Protein AF-A0A226N605-F1 (afdb_monomer)

Sequence (111 aa):
MAERRQLKRERKRLKFGQNCAEFYPIFLTVLWIAGWFFNQELASLLGLLYMFARHKYFHGYTQTAAGRLSGFYLSLIVLVSLTIMGAAGIFNSLMNEYLDVNIGKRFHKLF

Structure (mmCIF, N/CA/C/O backbone):
data_AF-A0A226N605-F1
#
_entry.id   AF-A0A226N605-F1
#
loop_
_atom_site.group_PDB
_atom_site.id
_atom_site.type_symbol
_atom_site.label_atom_id
_atom_site.label_alt_id
_atom_site.label_comp_id
_atom_site.label_asym_id
_atom_site.label_entity_id
_atom_site.label_seq_id
_atom_site.pdbx_PDB_ins_code
_atom_site.Cartn_x
_atom_site.Cartn_y
_atom_site.Cartn_z
_atom_site.occupancy
_atom_site.B_iso_or_equiv
_atom_site.auth_seq_id
_atom_site.auth_comp_id
_atom_site.auth_asym_id
_atom_site.auth_atom_id
_atom_site.pdbx_PDB_model_num
ATOM 1 N N . MET A 1 1 ? -19.578 -8.849 35.443 1.00 67.81 1 MET A N 1
ATOM 2 C CA . MET A 1 1 ? -19.924 -8.998 33.999 1.00 67.81 1 MET A CA 1
ATOM 3 C C . MET A 1 1 ? -19.351 -7.872 33.116 1.00 67.81 1 MET A C 1
ATOM 5 O O . MET A 1 1 ? -19.007 -8.144 31.967 1.00 67.81 1 MET A O 1
ATOM 9 N N . ALA A 1 2 ? -19.209 -6.638 33.623 1.00 78.12 2 ALA A N 1
ATOM 10 C CA . ALA A 1 2 ? -18.663 -5.489 32.884 1.00 78.12 2 ALA A CA 1
ATOM 11 C C . ALA A 1 2 ? -17.164 -5.613 32.524 1.00 78.12 2 ALA A C 1
ATOM 13 O O . ALA A 1 2 ? -16.804 -5.371 31.373 1.00 78.12 2 ALA A O 1
ATOM 14 N N . GLU A 1 3 ? -16.318 -6.108 33.435 1.00 79.56 3 GLU A N 1
ATOM 15 C CA . GLU A 1 3 ? -14.883 -6.343 33.174 1.00 79.56 3 GLU A CA 1
ATOM 16 C C . GLU A 1 3 ? -14.635 -7.269 31.979 1.00 79.56 3 GLU A C 1
ATOM 18 O O . GLU A 1 3 ? -13.871 -6.942 31.078 1.00 79.56 3 GLU A O 1
ATOM 23 N N . ARG A 1 4 ? -15.357 -8.397 31.883 1.00 78.25 4 ARG A N 1
ATOM 24 C CA . ARG A 1 4 ? -15.218 -9.325 30.743 1.00 78.25 4 ARG A CA 1
ATOM 25 C C . ARG A 1 4 ? -15.583 -8.673 29.403 1.00 78.25 4 ARG A C 1
ATOM 27 O O . ARG A 1 4 ? -15.078 -9.094 28.361 1.00 78.25 4 ARG A O 1
ATOM 34 N N . ARG A 1 5 ? -16.456 -7.656 29.403 1.00 74.75 5 ARG A N 1
ATOM 35 C CA . ARG A 1 5 ? -16.796 -6.874 28.202 1.00 74.75 5 ARG A CA 1
ATOM 36 C C . ARG A 1 5 ? -15.693 -5.868 27.867 1.00 74.75 5 ARG A C 1
ATOM 38 O O . ARG A 1 5 ? -15.378 -5.732 26.687 1.00 74.75 5 ARG A O 1
ATOM 45 N N . GLN A 1 6 ? -15.077 -5.227 28.862 1.00 78.69 6 GLN A N 1
ATOM 46 C CA . GLN A 1 6 ? -13.920 -4.349 28.653 1.00 78.69 6 GLN A CA 1
ATOM 47 C C . GLN A 1 6 ? -12.706 -5.124 28.133 1.00 78.69 6 GLN A C 1
ATOM 49 O O . GLN A 1 6 ? -12.192 -4.796 27.067 1.00 78.69 6 GLN A O 1
ATOM 54 N N . LEU A 1 7 ? -12.363 -6.250 28.757 1.00 82.62 7 LEU A N 1
ATOM 55 C CA . LEU A 1 7 ? -11.250 -7.111 28.343 1.00 82.62 7 LEU A CA 1
ATOM 56 C C . LEU A 1 7 ? -11.410 -7.640 26.906 1.00 82.62 7 LEU A C 1
ATOM 58 O O . LEU A 1 7 ? -10.439 -7.764 26.160 1.00 82.62 7 LEU A O 1
ATOM 62 N N . LYS A 1 8 ? -12.649 -7.926 26.475 1.00 76.12 8 LYS A N 1
ATOM 63 C CA . LYS A 1 8 ? -12.951 -8.281 25.075 1.00 76.12 8 LYS A CA 1
ATOM 64 C C . LYS A 1 8 ? -12.769 -7.103 24.112 1.00 76.12 8 LYS A C 1
ATOM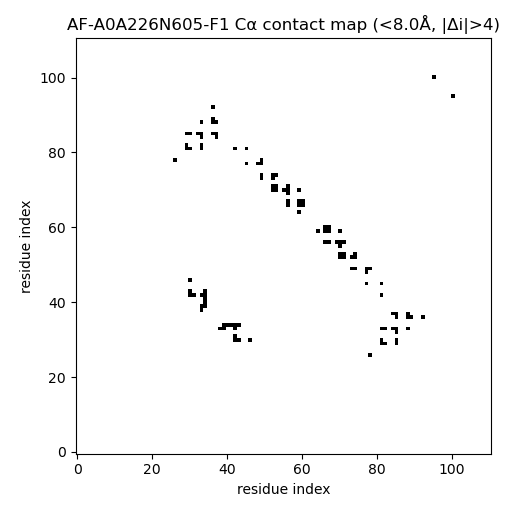 66 O O . LYS A 1 8 ? -12.357 -7.330 22.974 1.00 76.12 8 LYS A O 1
ATOM 71 N N . ARG A 1 9 ? -13.088 -5.871 24.522 1.00 72.94 9 ARG A N 1
ATOM 72 C CA . ARG A 1 9 ? -12.878 -4.663 23.702 1.00 72.94 9 ARG A CA 1
ATOM 73 C C . ARG A 1 9 ? -11.390 -4.362 23.545 1.00 72.94 9 ARG A C 1
ATOM 75 O O . ARG A 1 9 ? -10.958 -4.104 22.426 1.00 72.94 9 ARG A O 1
ATOM 82 N N . GLU A 1 10 ? -10.610 -4.477 24.613 1.00 79.69 10 GLU A N 1
ATOM 83 C CA . GLU A 1 10 ? -9.160 -4.266 24.558 1.00 79.69 10 GLU A CA 1
ATOM 84 C C . GLU A 1 10 ? -8.463 -5.311 23.694 1.00 79.69 10 GLU A C 1
ATOM 86 O O . GLU A 1 10 ? -7.740 -4.956 22.766 1.00 79.69 10 GLU A O 1
ATOM 91 N N . ARG A 1 11 ? -8.792 -6.599 23.869 1.00 77.88 11 ARG A N 1
ATOM 92 C CA . ARG A 1 11 ? -8.271 -7.658 22.987 1.00 77.88 11 ARG A CA 1
ATOM 93 C C . ARG A 1 11 ? -8.576 -7.408 21.511 1.00 77.88 11 ARG A C 1
ATOM 95 O O . ARG A 1 11 ? -7.755 -7.725 20.656 1.00 77.88 11 ARG A O 1
ATOM 102 N N . LYS A 1 12 ? -9.750 -6.855 21.189 1.00 71.94 12 LYS A N 1
ATOM 103 C CA . LYS A 1 12 ? -10.103 -6.497 19.807 1.00 71.94 12 LYS A CA 1
ATOM 104 C C . LYS A 1 12 ? -9.220 -5.374 19.258 1.00 71.94 12 LYS A C 1
ATOM 106 O O . LYS A 1 12 ? -8.833 -5.468 18.097 1.00 71.94 12 LYS A O 1
ATOM 111 N N . ARG A 1 13 ? -8.896 -4.361 20.071 1.00 70.69 13 ARG A N 1
ATOM 112 C CA . ARG A 1 13 ? -7.992 -3.261 19.689 1.00 70.69 13 ARG A CA 1
ATOM 113 C C . 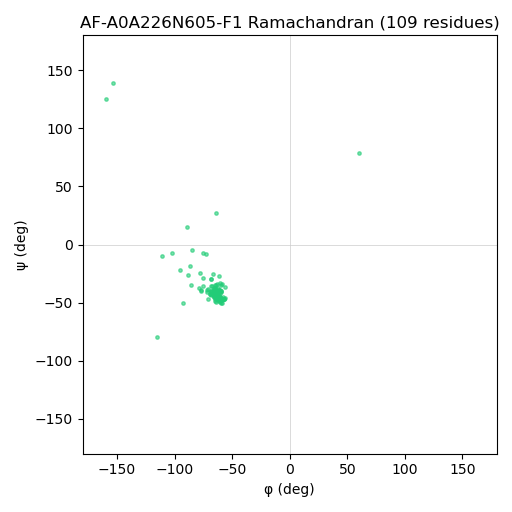ARG A 1 13 ? -6.565 -3.751 19.468 1.00 70.69 13 ARG A C 1
ATOM 115 O O . ARG A 1 13 ? -5.974 -3.413 18.452 1.00 70.69 13 ARG A O 1
ATOM 122 N N . LEU A 1 14 ? -6.057 -4.603 20.358 1.00 79.62 14 LEU A N 1
ATOM 123 C CA . LEU A 1 14 ? -4.713 -5.178 20.233 1.00 79.62 14 LEU A CA 1
ATOM 124 C C . LEU A 1 14 ? -4.565 -6.002 18.948 1.00 79.62 14 LEU A C 1
ATOM 126 O O . LEU A 1 14 ? -3.634 -5.782 18.181 1.00 79.62 14 LEU A O 1
ATOM 130 N N . LYS A 1 15 ? -5.540 -6.874 18.655 1.00 75.38 15 LYS A N 1
ATOM 131 C CA . LYS A 1 15 ? -5.563 -7.651 17.404 1.00 75.38 15 LYS A CA 1
ATOM 132 C C . LYS A 1 15 ? -5.633 -6.763 16.163 1.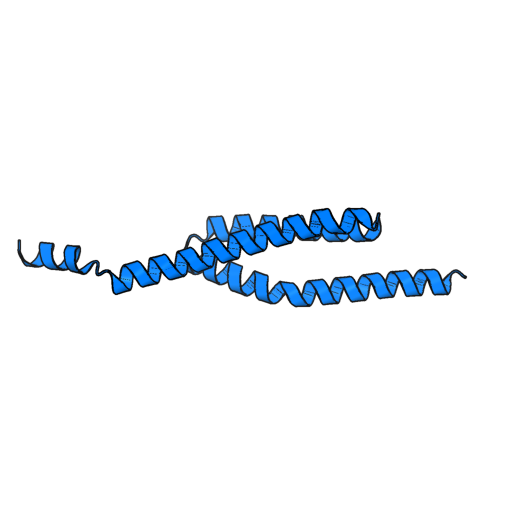00 75.38 15 LYS A C 1
ATOM 134 O O . LYS A 1 15 ? -4.975 -7.036 15.173 1.00 75.38 15 LYS A O 1
ATOM 139 N N . PHE A 1 16 ? -6.421 -5.689 16.208 1.00 71.75 16 PHE A N 1
ATOM 140 C CA . PHE A 1 16 ? -6.453 -4.720 15.113 1.00 71.75 16 PHE A CA 1
ATOM 141 C C . PHE A 1 16 ? -5.081 -4.058 14.904 1.00 71.75 16 PHE A C 1
ATOM 143 O O . PHE A 1 16 ? -4.633 -3.950 13.766 1.00 71.75 16 PHE A O 1
ATOM 150 N N . GLY A 1 17 ? -4.416 -3.650 15.990 1.00 75.19 17 GLY A N 1
ATOM 151 C CA . GLY A 1 17 ? -3.088 -3.035 15.948 1.00 75.19 17 GLY A CA 1
ATOM 152 C C . GLY A 1 17 ? -2.028 -3.954 15.343 1.00 75.19 17 GLY A C 1
ATOM 153 O O . GLY A 1 17 ? -1.299 -3.517 14.459 1.00 75.19 17 GLY A O 1
ATOM 154 N N . GLN A 1 18 ? -2.001 -5.231 15.742 1.00 78.69 18 GLN A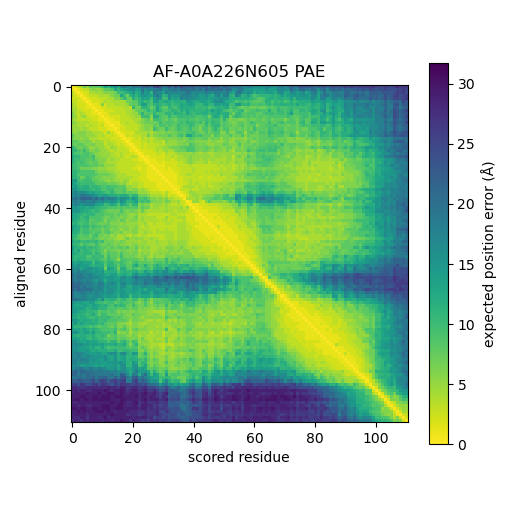 N 1
ATOM 155 C CA . GLN A 1 18 ? -1.100 -6.234 15.155 1.00 78.69 18 GLN A CA 1
ATOM 156 C C . GLN A 1 18 ? -1.343 -6.409 13.655 1.00 78.69 18 GLN A C 1
ATOM 158 O O . GLN A 1 18 ? -0.418 -6.232 12.869 1.00 78.69 18 GLN A O 1
ATOM 163 N N . ASN A 1 19 ? -2.597 -6.617 13.238 1.00 77.06 19 ASN A N 1
ATOM 164 C CA . ASN A 1 19 ? -2.923 -6.699 11.816 1.00 77.06 19 ASN A CA 1
ATOM 165 C C . ASN A 1 19 ? -2.533 -5.410 11.064 1.00 77.06 19 ASN A C 1
ATOM 167 O O . ASN A 1 19 ? -2.171 -5.462 9.896 1.00 77.06 19 ASN A O 1
ATOM 171 N N . CYS A 1 20 ? -2.624 -4.226 11.673 1.00 75.12 20 CYS A N 1
ATOM 172 C CA . CYS A 1 20 ? -2.147 -2.993 11.039 1.00 75.12 20 CYS A CA 1
ATOM 173 C C . CYS A 1 20 ? -0.628 -2.955 10.882 1.00 75.12 20 CYS A C 1
ATOM 175 O O . CYS A 1 20 ? -0.161 -2.579 9.808 1.00 75.12 20 CYS A O 1
ATOM 177 N N . ALA A 1 21 ? 0.110 -3.374 11.907 1.00 79.25 21 ALA A N 1
ATOM 178 C CA . ALA A 1 21 ? 1.565 -3.410 11.895 1.00 79.25 21 ALA A CA 1
ATOM 179 C C . ALA A 1 21 ? 2.123 -4.398 10.857 1.00 79.25 21 ALA A C 1
ATOM 181 O O . ALA A 1 21 ? 3.131 -4.098 10.231 1.00 79.25 21 ALA A O 1
ATOM 182 N N . GLU A 1 22 ? 1.449 -5.526 10.619 1.00 79.62 22 GLU A N 1
ATOM 183 C CA . GLU A 1 22 ? 1.876 -6.537 9.637 1.00 79.62 22 GLU A CA 1
ATOM 184 C C . GLU A 1 22 ? 1.761 -6.049 8.180 1.00 79.62 22 GLU A C 1
ATOM 186 O O . GLU A 1 22 ? 2.654 -6.289 7.371 1.00 79.62 22 GLU A O 1
ATOM 191 N N . PHE A 1 23 ? 0.690 -5.322 7.833 1.00 76.62 23 PHE A N 1
ATOM 192 C CA . PHE A 1 23 ? 0.466 -4.846 6.455 1.00 76.62 23 PHE A CA 1
ATOM 193 C C . PHE A 1 23 ? 1.147 -3.506 6.136 1.00 76.62 23 PHE A C 1
ATOM 195 O O . PHE A 1 23 ? 1.303 -3.163 4.964 1.00 76.62 23 PHE A O 1
ATOM 202 N N . TYR A 1 24 ? 1.536 -2.732 7.153 1.00 78.94 24 TYR A N 1
ATOM 203 C CA . TYR A 1 24 ? 2.205 -1.438 6.982 1.00 78.94 24 TYR A CA 1
ATOM 204 C C . TYR A 1 24 ? 3.523 -1.504 6.190 1.00 78.94 24 TYR A C 1
ATOM 206 O O . TYR A 1 24 ? 3.660 -0.731 5.241 1.00 78.94 24 TYR A O 1
ATOM 214 N N . PRO A 1 25 ? 4.480 -2.400 6.516 1.00 84.88 25 PRO A N 1
ATOM 215 C CA . PRO A 1 25 ? 5.739 -2.485 5.781 1.00 84.88 25 PRO A CA 1
ATOM 216 C C . PRO A 1 25 ? 5.521 -2.921 4.331 1.00 84.88 25 PRO A C 1
ATOM 218 O O . PRO A 1 25 ? 6.122 -2.337 3.441 1.00 84.88 25 PRO A O 1
ATOM 221 N N . ILE A 1 26 ? 4.600 -3.858 4.074 1.00 83.44 26 ILE A N 1
ATOM 222 C CA . ILE A 1 26 ? 4.269 -4.310 2.712 1.00 83.44 26 ILE A CA 1
ATOM 223 C C . ILE A 1 26 ? 3.741 -3.140 1.875 1.00 83.44 26 ILE A C 1
ATOM 225 O O . ILE A 1 26 ? 4.232 -2.888 0.777 1.00 83.44 26 ILE A O 1
ATOM 229 N N . PHE A 1 27 ? 2.771 -2.392 2.409 1.00 84.06 27 PHE A N 1
ATOM 230 C CA . PHE A 1 27 ? 2.247 -1.196 1.752 1.00 84.06 27 PHE A CA 1
ATOM 231 C C . PHE A 1 27 ? 3.353 -0.175 1.474 1.00 84.06 27 PHE A C 1
ATOM 233 O O . PHE A 1 27 ? 3.441 0.334 0.361 1.00 84.06 27 PHE A O 1
ATOM 240 N N . LEU A 1 28 ? 4.205 0.096 2.465 1.00 85.50 28 LEU A N 1
ATOM 241 C CA . LEU A 1 28 ? 5.276 1.074 2.345 1.00 85.50 28 LEU A CA 1
ATOM 242 C C . LEU A 1 28 ? 6.276 0.670 1.255 1.00 85.50 28 LEU A C 1
ATOM 244 O O . LEU A 1 28 ? 6.579 1.489 0.397 1.00 85.50 28 LEU A O 1
ATOM 248 N N . THR A 1 29 ? 6.732 -0.586 1.235 1.00 86.50 29 THR A N 1
ATOM 249 C CA . THR A 1 29 ? 7.658 -1.096 0.213 1.00 86.50 29 THR A CA 1
ATOM 250 C C . THR A 1 29 ? 7.080 -0.954 -1.192 1.00 86.50 29 THR A C 1
ATOM 252 O O . THR A 1 29 ? 7.759 -0.457 -2.087 1.00 86.50 29 THR A O 1
ATOM 255 N N . VAL A 1 30 ? 5.817 -1.338 -1.393 1.00 83.19 30 VAL A N 1
ATOM 256 C CA . VAL A 1 30 ? 5.190 -1.289 -2.719 1.00 83.19 30 VAL A CA 1
ATOM 257 C C . VAL A 1 30 ? 4.893 0.150 -3.155 1.00 83.19 30 VAL A C 1
ATOM 259 O O . VAL A 1 30 ? 5.117 0.488 -4.315 1.00 83.19 30 VAL A O 1
ATOM 262 N N . LEU A 1 31 ? 4.444 1.013 -2.237 1.00 84.00 31 LEU A N 1
ATOM 263 C CA . LEU A 1 31 ? 4.216 2.441 -2.491 1.00 84.00 31 LEU A CA 1
ATOM 264 C C . LEU A 1 31 ? 5.489 3.125 -2.987 1.00 84.00 31 LEU A C 1
ATOM 266 O O . LEU A 1 31 ? 5.470 3.859 -3.971 1.00 84.00 31 LEU A O 1
ATOM 270 N N . TRP A 1 32 ? 6.593 2.852 -2.304 1.00 85.19 32 TRP A N 1
ATOM 271 C CA . TRP A 1 32 ? 7.896 3.398 -2.631 1.00 85.19 32 TRP A CA 1
ATOM 272 C C . TRP A 1 32 ? 8.383 2.917 -4.005 1.00 85.19 32 TRP A C 1
ATOM 274 O O . TRP A 1 32 ? 8.715 3.743 -4.851 1.00 85.19 32 TRP A O 1
ATOM 284 N N . ILE A 1 33 ? 8.334 1.607 -4.279 1.00 80.94 33 ILE A N 1
ATOM 285 C CA . ILE A 1 33 ? 8.682 1.046 -5.597 1.00 80.94 33 ILE A CA 1
ATOM 286 C C . ILE A 1 33 ? 7.825 1.679 -6.705 1.00 80.94 33 ILE A C 1
ATOM 288 O O . ILE A 1 33 ? 8.355 2.129 -7.717 1.00 80.94 33 ILE A O 1
ATOM 292 N N . ALA A 1 34 ? 6.508 1.775 -6.512 1.00 81.06 34 ALA A N 1
ATOM 293 C CA . ALA A 1 34 ? 5.617 2.389 -7.497 1.00 81.06 34 ALA A CA 1
ATOM 294 C C . ALA A 1 34 ? 5.913 3.887 -7.716 1.00 81.06 34 ALA A C 1
ATOM 296 O O . ALA A 1 34 ? 5.801 4.377 -8.842 1.00 81.06 34 ALA A O 1
ATOM 297 N N . GLY A 1 35 ? 6.313 4.605 -6.662 1.00 81.44 35 GLY A N 1
ATOM 298 C CA . GLY A 1 35 ? 6.689 6.016 -6.728 1.00 81.44 35 GLY A CA 1
ATOM 299 C C . GLY A 1 35 ? 7.983 6.265 -7.503 1.00 81.44 35 GLY A C 1
ATOM 300 O O . GLY A 1 35 ? 8.035 7.211 -8.284 1.00 81.44 35 GLY A O 1
ATOM 301 N N . TRP A 1 36 ? 8.995 5.409 -7.336 1.00 77.38 36 TRP A N 1
ATOM 302 C CA . TRP A 1 36 ? 10.275 5.547 -8.042 1.00 77.38 36 TRP A CA 1
ATOM 303 C C . TRP A 1 36 ? 10.229 5.104 -9.502 1.00 77.38 36 TRP A C 1
ATOM 305 O O . TRP A 1 36 ? 10.845 5.749 -10.343 1.00 77.38 36 TRP A O 1
ATOM 315 N N . PHE A 1 37 ? 9.531 4.007 -9.806 1.00 68.38 37 PHE A N 1
ATOM 316 C CA . PHE A 1 37 ? 9.592 3.391 -11.136 1.00 68.38 37 PHE A CA 1
ATOM 317 C C . PHE A 1 37 ? 8.478 3.827 -12.089 1.00 68.38 37 PHE A C 1
ATOM 319 O O . PHE A 1 37 ? 8.637 3.670 -13.297 1.00 68.38 37 PHE A O 1
ATOM 326 N N . PHE A 1 38 ? 7.344 4.324 -11.583 1.00 67.69 38 PHE A N 1
ATOM 327 C CA . PHE A 1 38 ? 6.194 4.646 -12.429 1.00 67.69 38 PHE A CA 1
ATOM 328 C C . PHE A 1 3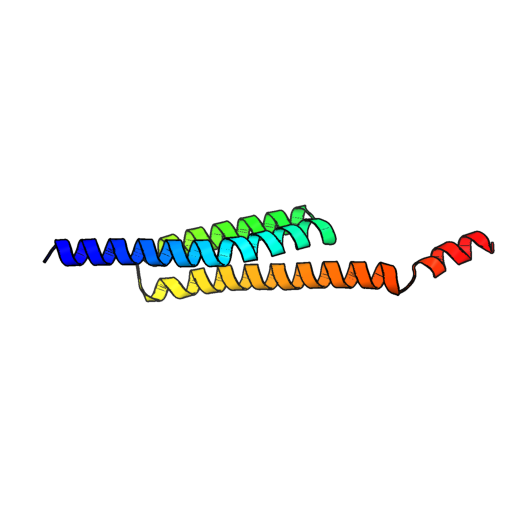8 ? 5.876 6.138 -12.432 1.00 67.69 38 PHE A C 1
ATOM 330 O O . PHE A 1 38 ? 6.206 6.829 -13.387 1.00 67.69 38 PHE A O 1
ATOM 337 N N . ASN A 1 39 ? 5.205 6.633 -11.390 1.00 72.06 39 ASN A N 1
ATOM 338 C CA . ASN A 1 39 ? 4.780 8.027 -11.284 1.00 72.06 39 ASN A CA 1
ATOM 339 C C . ASN A 1 39 ? 4.505 8.389 -9.823 1.00 72.06 39 ASN A C 1
ATOM 341 O O . ASN A 1 39 ? 3.649 7.779 -9.174 1.00 72.06 39 ASN A O 1
ATOM 345 N N . GLN A 1 40 ? 5.168 9.439 -9.342 1.00 80.44 40 GLN A N 1
ATOM 346 C CA . GLN A 1 40 ? 5.048 9.913 -7.963 1.00 80.44 40 GLN A CA 1
ATOM 347 C C . GLN A 1 40 ? 3.613 10.350 -7.606 1.00 80.44 40 GLN A C 1
ATOM 349 O O . GLN A 1 40 ? 3.128 10.025 -6.522 1.00 80.44 40 GLN A O 1
ATOM 354 N N . GLU A 1 41 ? 2.905 11.006 -8.532 1.00 81.12 41 GLU A N 1
ATOM 355 C CA . GLU A 1 41 ? 1.522 11.481 -8.336 1.00 81.12 41 GLU A CA 1
ATOM 356 C C . GLU A 1 41 ? 0.500 10.337 -8.232 1.00 81.12 41 GLU A C 1
ATOM 358 O O . GLU A 1 41 ? -0.399 10.347 -7.391 1.00 81.12 41 GLU A O 1
ATOM 363 N N . LEU A 1 42 ? 0.637 9.297 -9.060 1.00 76.75 42 LEU A N 1
ATOM 364 C CA . LEU A 1 42 ? -0.267 8.144 -8.999 1.00 76.75 42 LEU A CA 1
ATOM 365 C C . LEU A 1 42 ? -0.014 7.307 -7.744 1.00 76.75 42 LEU A C 1
ATOM 367 O O . LEU A 1 42 ? -0.963 6.833 -7.117 1.00 76.75 42 LEU A O 1
ATOM 371 N N . ALA A 1 43 ? 1.254 7.155 -7.351 1.00 80.88 43 ALA A N 1
ATOM 372 C CA . ALA A 1 43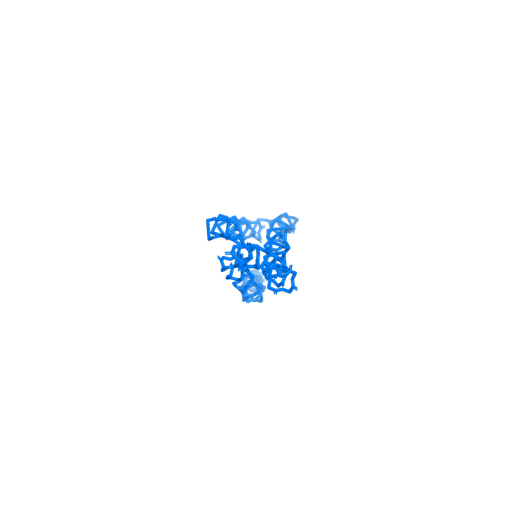 ? 1.616 6.481 -6.113 1.00 80.88 43 ALA A CA 1
ATOM 373 C C . ALA A 1 43 ? 1.036 7.211 -4.889 1.00 80.88 43 ALA A C 1
ATOM 375 O O . ALA A 1 43 ? 0.444 6.565 -4.024 1.00 80.88 43 ALA A O 1
ATOM 376 N N . SER A 1 44 ? 1.123 8.546 -4.833 1.00 85.12 44 SER A N 1
ATOM 377 C CA . SER A 1 44 ? 0.582 9.335 -3.718 1.00 85.12 44 SER A CA 1
ATOM 378 C C . SER A 1 44 ? -0.951 9.256 -3.633 1.00 85.12 44 SER A C 1
ATOM 380 O O . SER A 1 44 ? -1.490 9.024 -2.547 1.00 85.12 44 SER A O 1
ATOM 382 N N . LEU A 1 45 ? -1.658 9.339 -4.768 1.00 85.81 45 LEU A N 1
ATOM 383 C CA . LEU A 1 45 ? -3.117 9.183 -4.839 1.00 85.81 45 LEU A CA 1
ATOM 384 C C . LEU A 1 45 ? -3.578 7.794 -4.372 1.00 85.81 45 LEU A C 1
ATOM 386 O O . LEU A 1 45 ? -4.497 7.685 -3.554 1.00 85.81 45 LEU A O 1
ATOM 390 N N . LEU A 1 46 ? -2.922 6.727 -4.837 1.00 82.50 46 LEU A N 1
ATOM 391 C CA . LEU A 1 46 ? -3.211 5.355 -4.400 1.00 82.50 46 LEU A CA 1
ATOM 392 C C . LEU A 1 46 ? -2.890 5.151 -2.913 1.00 82.50 46 LEU A C 1
ATOM 394 O O . LEU A 1 46 ? -3.640 4.479 -2.201 1.00 82.50 46 LEU A O 1
ATOM 398 N N . GLY A 1 47 ? -1.815 5.767 -2.417 1.00 85.56 47 GLY A N 1
ATOM 399 C CA . GLY A 1 47 ? -1.454 5.751 -1.002 1.00 85.56 47 GLY A CA 1
ATOM 400 C C . GLY A 1 47 ? -2.495 6.431 -0.106 1.00 85.56 47 GLY A C 1
ATOM 401 O O . GLY A 1 47 ? -2.875 5.880 0.932 1.00 85.56 47 GLY A O 1
ATOM 402 N N . LEU A 1 48 ? -3.025 7.584 -0.525 1.00 85.88 48 LEU A N 1
ATOM 403 C CA . LEU A 1 48 ? -4.127 8.263 0.169 1.00 85.88 48 LEU A CA 1
ATOM 404 C C . LEU A 1 48 ? -5.400 7.411 0.179 1.00 85.88 48 LEU A C 1
ATOM 406 O O . LEU A 1 48 ? -6.056 7.285 1.217 1.00 85.88 48 LEU A O 1
ATOM 410 N N . LEU A 1 49 ? -5.720 6.767 -0.946 1.00 84.12 49 LEU A N 1
ATOM 411 C CA . LEU A 1 49 ? -6.867 5.867 -1.045 1.00 84.12 49 LEU A CA 1
ATOM 412 C C . LEU A 1 49 ? -6.734 4.669 -0.087 1.00 84.12 49 LEU A C 1
ATOM 414 O O . LEU A 1 49 ? -7.710 4.287 0.566 1.00 84.12 49 LEU A O 1
ATOM 418 N N . TYR A 1 50 ? -5.523 4.121 0.070 1.00 84.12 50 TYR A N 1
ATOM 419 C CA . TYR A 1 50 ? -5.233 3.068 1.048 1.00 84.12 50 TYR A CA 1
ATOM 420 C C . TYR A 1 50 ? -5.452 3.542 2.492 1.00 84.12 50 TYR A C 1
ATOM 422 O O . TYR A 1 50 ? -6.116 2.850 3.273 1.00 84.12 50 TYR A O 1
ATOM 430 N N . MET A 1 51 ? -4.956 4.735 2.852 1.00 83.19 51 MET A N 1
ATOM 431 C CA . MET A 1 51 ? -5.197 5.317 4.180 1.00 83.19 51 MET A CA 1
ATOM 432 C C . MET A 1 51 ? -6.693 5.507 4.454 1.00 83.19 51 MET A C 1
ATOM 434 O O . MET A 1 51 ? -7.169 5.178 5.545 1.00 83.19 51 MET A O 1
ATOM 438 N N . PHE A 1 52 ? -7.457 5.963 3.459 1.00 81.88 52 PHE A N 1
ATOM 439 C CA . PHE A 1 52 ? -8.900 6.143 3.592 1.00 81.88 52 PHE A CA 1
ATOM 440 C C . PHE A 1 52 ? -9.638 4.809 3.790 1.00 81.88 52 PHE A C 1
ATOM 442 O O . PHE A 1 52 ? -10.482 4.683 4.684 1.00 81.88 52 PHE A O 1
ATOM 449 N N . ALA A 1 53 ? -9.276 3.776 3.022 1.00 79.44 53 ALA A N 1
ATOM 450 C CA . ALA A 1 53 ? -9.813 2.426 3.189 1.00 79.44 53 ALA A CA 1
ATOM 451 C C . ALA A 1 53 ? -9.513 1.861 4.589 1.00 79.44 53 ALA A C 1
ATOM 453 O O . ALA A 1 53 ? -10.391 1.273 5.229 1.00 79.44 53 ALA A O 1
ATOM 454 N N . ARG A 1 54 ? -8.304 2.102 5.116 1.00 75.81 54 ARG A N 1
ATOM 455 C CA . ARG A 1 54 ? -7.926 1.716 6.484 1.00 75.81 54 ARG A CA 1
ATOM 456 C C . ARG A 1 54 ? -8.707 2.463 7.557 1.00 75.81 54 ARG A C 1
ATOM 458 O O . ARG A 1 54 ? -9.120 1.841 8.538 1.00 75.81 54 ARG A O 1
ATOM 465 N N . HIS A 1 55 ? -8.965 3.754 7.363 1.00 74.56 55 HIS A N 1
ATOM 466 C CA . HIS A 1 55 ? -9.794 4.533 8.278 1.00 74.56 55 HIS A CA 1
ATOM 467 C C . HIS A 1 55 ? -11.234 3.991 8.326 1.00 74.56 55 HIS A C 1
ATOM 469 O O . HIS A 1 55 ? -11.775 3.738 9.407 1.00 74.56 55 HIS A O 1
ATOM 475 N N . LYS A 1 56 ? -11.823 3.686 7.159 1.00 74.12 56 LYS A N 1
ATOM 476 C CA . LYS A 1 56 ? -13.126 3.005 7.063 1.00 74.12 56 LYS A CA 1
ATOM 477 C C . LYS A 1 56 ? -13.118 1.616 7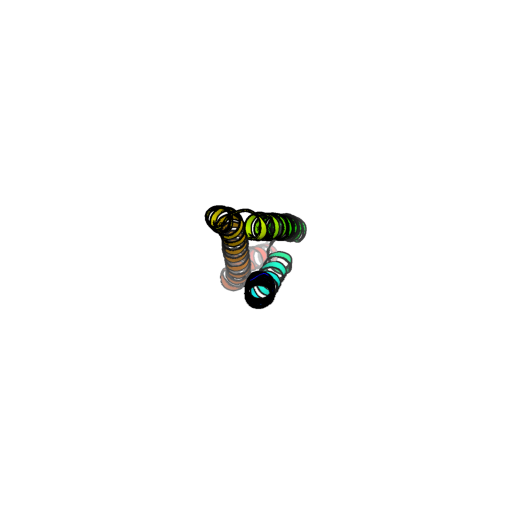.710 1.00 74.12 56 LYS A C 1
ATOM 479 O O . LYS A 1 56 ? -14.085 1.262 8.384 1.00 74.12 56 LYS A O 1
ATOM 484 N N . TYR A 1 57 ? -12.038 0.845 7.564 1.00 69.62 57 TYR A N 1
ATOM 485 C CA . TYR A 1 57 ? -11.893 -0.471 8.198 1.00 69.62 57 TYR A CA 1
ATOM 486 C C . TYR A 1 57 ? -11.895 -0.381 9.733 1.00 69.62 57 TYR A C 1
ATOM 488 O O . TYR A 1 57 ? -12.557 -1.189 10.385 1.00 69.62 57 TYR A O 1
ATOM 496 N N . PHE A 1 58 ? -11.228 0.621 10.322 1.00 66.56 58 PHE A N 1
ATOM 497 C CA . PHE A 1 58 ? -11.265 0.851 11.773 1.00 66.56 58 PHE A CA 1
ATOM 498 C C . PHE A 1 58 ? -12.673 1.204 12.266 1.00 66.56 58 PHE A C 1
ATOM 500 O O . PHE A 1 58 ? -13.137 0.636 13.256 1.00 66.56 58 PHE A O 1
ATOM 507 N N . HIS A 1 59 ? -13.379 2.078 11.541 1.00 68.50 59 HIS A N 1
ATOM 508 C CA . HIS A 1 59 ? -14.749 2.470 11.878 1.00 68.50 59 HIS A CA 1
ATOM 509 C C . HIS A 1 59 ? -15.733 1.285 11.780 1.00 68.50 59 HIS A C 1
ATOM 511 O O . HIS A 1 59 ? -16.582 1.104 12.648 1.00 68.50 59 HIS A O 1
ATOM 517 N N . GLY A 1 60 ? -15.576 0.406 10.783 1.00 67.69 60 GLY A N 1
ATOM 518 C CA . GLY A 1 60 ? -16.375 -0.821 10.663 1.00 67.69 60 GLY A CA 1
ATOM 519 C C . GLY A 1 60 ? -16.078 -1.862 11.753 1.00 67.69 60 GLY A C 1
ATOM 520 O O . GLY A 1 60 ? -16.969 -2.606 12.168 1.00 67.69 60 GLY A O 1
ATOM 521 N N . TYR A 1 61 ? -14.846 -1.893 12.274 1.00 62.91 61 TYR A N 1
ATOM 522 C CA . TYR A 1 61 ? -14.418 -2.828 13.322 1.00 62.91 61 TYR A CA 1
ATOM 523 C C . TYR A 1 61 ? -15.109 -2.583 14.676 1.00 62.91 61 TYR A C 1
ATOM 525 O O . TYR A 1 61 ? -15.223 -3.509 15.489 1.00 62.91 61 TYR A O 1
ATOM 533 N N . THR A 1 62 ? -15.558 -1.349 14.936 1.00 61.16 62 THR A N 1
ATOM 534 C CA . THR A 1 62 ? -16.220 -0.956 16.191 1.00 61.16 62 THR A CA 1
ATOM 535 C C . THR A 1 62 ? -17.734 -1.167 16.166 1.00 61.16 62 THR A C 1
ATOM 537 O O . THR A 1 62 ? -18.305 -1.416 17.228 1.00 61.16 62 THR A O 1
ATOM 540 N N . GLN A 1 63 ? -18.370 -1.139 14.988 1.00 62.25 63 GLN A N 1
ATOM 541 C CA . GLN A 1 63 ? -19.828 -1.233 14.849 1.00 62.25 63 GLN A CA 1
ATOM 542 C C . GLN A 1 63 ? -20.344 -2.669 14.647 1.00 62.25 63 GLN A C 1
ATOM 544 O O . GLN A 1 63 ? -21.227 -3.093 15.392 1.00 62.25 63 GLN A O 1
ATOM 549 N N . THR A 1 64 ? -19.799 -3.457 13.706 1.00 57.31 64 THR A N 1
ATOM 550 C CA . THR A 1 64 ? -20.439 -4.738 13.320 1.00 57.31 64 THR A CA 1
ATOM 551 C C . THR A 1 64 ? -19.443 -5.769 12.780 1.00 57.31 64 THR A C 1
ATOM 553 O O . THR A 1 64 ? -18.570 -5.449 11.979 1.00 57.31 64 THR A O 1
ATOM 556 N N . ALA A 1 65 ? -19.588 -7.049 13.157 1.00 56.84 65 ALA A N 1
ATOM 557 C CA . ALA A 1 65 ? -18.692 -8.127 12.705 1.00 56.84 65 ALA A CA 1
ATOM 558 C C . ALA A 1 65 ? -18.688 -8.320 11.172 1.00 56.84 65 ALA A C 1
ATOM 560 O O . ALA A 1 65 ? -17.638 -8.620 10.609 1.00 56.84 65 ALA A O 1
ATOM 561 N N . ALA A 1 66 ? -19.825 -8.080 10.508 1.00 53.56 66 ALA A N 1
ATOM 562 C CA . ALA A 1 66 ? -19.969 -8.150 9.052 1.00 53.56 66 ALA A CA 1
ATOM 563 C C . ALA A 1 66 ? -19.355 -6.940 8.313 1.00 53.56 66 ALA A C 1
ATOM 565 O O . ALA A 1 66 ? -18.844 -7.086 7.207 1.00 53.56 66 ALA A O 1
ATOM 566 N N . GLY A 1 67 ? -19.311 -5.760 8.948 1.00 55.88 67 GLY A N 1
ATOM 567 C CA . GLY A 1 67 ? -18.718 -4.539 8.381 1.00 55.88 67 GLY A CA 1
ATOM 568 C C . GLY A 1 67 ? -17.186 -4.551 8.314 1.00 55.88 67 GLY A C 1
ATOM 569 O O . GLY A 1 67 ? -16.583 -3.669 7.710 1.00 55.88 67 GLY A O 1
ATOM 570 N N . ARG A 1 68 ? -16.536 -5.562 8.907 1.00 55.91 68 ARG A N 1
ATOM 571 C CA . ARG A 1 68 ? -15.079 -5.749 8.829 1.00 55.91 68 ARG A CA 1
ATOM 572 C C . ARG A 1 68 ? -14.604 -6.109 7.427 1.00 55.91 68 ARG A C 1
ATOM 574 O O . ARG A 1 68 ? -13.512 -5.710 7.044 1.00 55.91 68 ARG A O 1
ATOM 581 N N . LEU A 1 69 ? -15.386 -6.881 6.677 1.00 61.19 69 LEU A N 1
ATOM 582 C CA . LEU A 1 69 ? -14.926 -7.435 5.403 1.00 61.19 69 LEU A CA 1
ATOM 583 C C . LEU A 1 69 ? -14.825 -6.351 4.325 1.00 61.19 69 LEU A C 1
ATOM 585 O O . LEU A 1 69 ? -13.827 -6.301 3.617 1.00 61.19 69 LEU A O 1
ATOM 589 N N . SER A 1 70 ? -15.786 -5.428 4.248 1.00 63.59 70 SER A N 1
ATOM 590 C CA . SER A 1 70 ? -15.821 -4.409 3.187 1.00 63.59 70 SER A CA 1
ATOM 591 C C . SER A 1 70 ? -14.608 -3.469 3.207 1.00 63.59 70 SER A C 1
ATOM 593 O O . SER A 1 70 ? -13.997 -3.229 2.167 1.00 63.59 70 SER A O 1
ATOM 595 N N . GLY A 1 71 ? -14.200 -2.988 4.388 1.00 66.19 71 GLY A N 1
ATOM 596 C CA . GLY A 1 71 ? -12.995 -2.161 4.535 1.00 66.19 71 GLY A CA 1
ATOM 597 C C . GLY A 1 71 ? -11.693 -2.933 4.287 1.00 66.19 71 GLY A C 1
ATOM 598 O O . GLY A 1 71 ? -10.718 -2.361 3.802 1.00 66.19 71 GLY A O 1
ATOM 599 N N . PHE A 1 72 ? -11.683 -4.237 4.578 1.00 70.19 72 PHE A N 1
ATOM 600 C CA . PHE A 1 72 ? -10.538 -5.105 4.311 1.00 70.19 72 PHE A CA 1
ATOM 601 C C . PHE A 1 72 ? -10.363 -5.361 2.810 1.00 70.19 72 PHE A C 1
ATOM 603 O O . PHE A 1 72 ? -9.264 -5.173 2.298 1.00 70.19 72 PHE A O 1
ATOM 610 N N . TYR A 1 73 ? -11.442 -5.699 2.094 1.00 73.88 73 TYR A N 1
ATOM 611 C CA . TYR A 1 73 ? -11.405 -5.905 0.643 1.00 73.88 73 TYR A CA 1
ATOM 612 C C . TYR A 1 73 ? -10.968 -4.646 -0.107 1.00 73.88 73 TYR A C 1
ATOM 614 O O . TYR A 1 73 ? -10.136 -4.748 -0.999 1.00 73.88 73 TYR A O 1
ATOM 622 N N . LEU A 1 74 ? -11.445 -3.458 0.283 1.00 75.56 74 LEU A N 1
ATOM 623 C CA . LEU A 1 74 ? -10.988 -2.198 -0.318 1.00 75.56 74 LEU A CA 1
ATOM 624 C C . LEU A 1 74 ? -9.482 -1.978 -0.132 1.00 75.56 74 LEU A C 1
ATOM 626 O O . LEU A 1 74 ? -8.780 -1.675 -1.091 1.00 75.56 74 LEU A O 1
ATOM 630 N N . SER A 1 75 ? -8.977 -2.162 1.091 1.00 78.12 75 SER A N 1
ATOM 631 C CA . SER A 1 75 ? -7.546 -2.028 1.386 1.00 78.12 75 SER A CA 1
ATOM 632 C C . SER A 1 75 ? -6.706 -3.048 0.607 1.00 78.12 75 SER A C 1
ATOM 634 O O . SER A 1 75 ? -5.637 -2.702 0.110 1.00 78.12 75 SER A O 1
ATOM 636 N N . LEU A 1 76 ? -7.218 -4.272 0.445 1.00 79.62 76 LEU A N 1
ATOM 637 C CA . LEU A 1 76 ? -6.574 -5.346 -0.308 1.00 79.62 76 LEU A CA 1
ATOM 638 C C . LEU A 1 76 ? -6.559 -5.062 -1.815 1.00 79.62 76 LEU A C 1
ATOM 640 O O . LEU A 1 76 ? -5.519 -5.229 -2.439 1.00 79.62 76 LEU A O 1
ATOM 644 N N . ILE A 1 77 ? -7.662 -4.568 -2.386 1.00 82.19 77 ILE A N 1
ATOM 645 C CA . ILE A 1 77 ? -7.732 -4.156 -3.796 1.00 82.19 77 ILE A CA 1
ATOM 646 C C . ILE A 1 77 ? -6.704 -3.058 -4.072 1.00 82.19 77 ILE A C 1
ATOM 648 O O . ILE A 1 77 ? -5.936 -3.176 -5.020 1.00 82.19 77 ILE A O 1
ATOM 652 N N . VAL A 1 78 ? -6.629 -2.028 -3.222 1.00 81.19 78 VAL A N 1
ATOM 653 C CA . VAL A 1 78 ? -5.645 -0.946 -3.391 1.00 81.19 78 VAL A CA 1
ATOM 654 C C . VAL A 1 78 ? -4.210 -1.478 -3.300 1.00 81.19 78 VAL A C 1
ATOM 656 O O . VAL A 1 78 ? -3.373 -1.102 -4.117 1.00 81.19 78 VAL A O 1
ATOM 659 N N . LEU A 1 79 ? -3.929 -2.388 -2.361 1.00 82.38 79 LEU A N 1
ATOM 660 C CA . LEU A 1 79 ? -2.608 -3.004 -2.203 1.00 82.38 79 LEU A CA 1
ATOM 661 C C . LEU A 1 79 ? -2.211 -3.861 -3.418 1.00 82.38 79 LEU A C 1
ATOM 663 O O . LEU A 1 79 ? -1.070 -3.800 -3.875 1.00 82.38 79 LEU A O 1
ATOM 667 N N . VAL A 1 80 ? -3.151 -4.640 -3.959 1.00 84.81 80 VAL A N 1
ATOM 668 C CA . VAL A 1 80 ? -2.941 -5.450 -5.167 1.00 84.81 80 VAL A CA 1
ATOM 669 C C . VAL A 1 80 ? -2.706 -4.551 -6.376 1.00 84.81 80 VAL A C 1
ATOM 671 O O . VAL A 1 80 ? -1.741 -4.773 -7.102 1.00 84.81 80 VAL A O 1
ATOM 674 N N . SER A 1 81 ? -3.506 -3.498 -6.555 1.00 80.38 81 SER A N 1
ATOM 675 C CA . SER A 1 81 ? -3.308 -2.519 -7.629 1.00 80.38 81 SER A CA 1
ATOM 676 C C . SER A 1 81 ? -1.925 -1.870 -7.556 1.00 80.38 81 SER A C 1
ATOM 678 O O . SER A 1 81 ? -1.226 -1.809 -8.562 1.00 80.38 81 SER A O 1
ATOM 680 N N . LEU A 1 82 ? -1.490 -1.461 -6.359 1.00 81.31 82 LEU A N 1
ATOM 681 C CA . LEU A 1 82 ? -0.144 -0.931 -6.110 1.00 81.31 82 LEU A CA 1
ATOM 682 C C . LEU A 1 82 ? 0.950 -1.950 -6.456 1.00 81.31 82 LEU A C 1
ATOM 684 O O . LEU A 1 82 ? 1.959 -1.585 -7.052 1.00 81.31 82 LEU A O 1
ATOM 688 N N . THR A 1 83 ? 0.738 -3.227 -6.130 1.00 82.88 83 THR A N 1
ATOM 689 C CA . THR A 1 83 ? 1.704 -4.306 -6.395 1.00 82.88 83 THR A CA 1
ATOM 690 C C . THR A 1 83 ? 1.832 -4.582 -7.888 1.00 82.88 83 THR A C 1
ATOM 692 O O . THR A 1 83 ? 2.946 -4.701 -8.390 1.00 82.88 83 THR A O 1
ATOM 695 N N . ILE A 1 84 ? 0.712 -4.622 -8.613 1.00 85.56 84 ILE A N 1
ATOM 696 C CA . ILE A 1 84 ? 0.696 -4.767 -10.074 1.00 85.56 84 ILE A CA 1
ATOM 697 C C . ILE A 1 84 ? 1.398 -3.572 -10.723 1.00 85.56 84 ILE A C 1
ATOM 699 O O . ILE A 1 84 ? 2.226 -3.764 -11.608 1.00 85.56 84 ILE A O 1
ATOM 703 N N . MET A 1 85 ? 1.123 -2.350 -10.257 1.00 80.38 85 MET A N 1
ATOM 704 C CA . MET A 1 85 ? 1.737 -1.138 -10.804 1.00 80.38 85 MET A CA 1
ATOM 705 C C . MET A 1 85 ? 3.247 -1.082 -10.527 1.00 80.38 85 MET A C 1
ATOM 707 O O . MET A 1 85 ? 4.019 -0.741 -11.419 1.00 80.38 85 MET A O 1
ATOM 711 N N . GLY A 1 86 ? 3.687 -1.482 -9.329 1.00 81.38 86 GLY A N 1
ATOM 712 C CA . GLY A 1 86 ? 5.106 -1.596 -8.984 1.00 81.38 86 GLY A CA 1
ATOM 713 C C . GLY A 1 86 ? 5.826 -2.680 -9.792 1.00 81.38 86 GLY A C 1
ATOM 714 O O . GLY A 1 86 ? 6.898 -2.425 -10.338 1.00 81.38 86 GLY A O 1
ATOM 715 N N . ALA A 1 87 ? 5.220 -3.863 -9.938 1.00 84.62 87 ALA A N 1
ATOM 716 C CA . ALA A 1 87 ? 5.767 -4.949 -10.750 1.00 84.62 87 ALA A CA 1
ATOM 717 C C . ALA A 1 87 ? 5.852 -4.568 -12.236 1.00 84.62 87 ALA A C 1
ATOM 719 O O . ALA A 1 87 ? 6.869 -4.828 -12.872 1.00 84.62 87 ALA A O 1
ATOM 720 N N . ALA A 1 88 ? 4.826 -3.902 -12.774 1.00 81.88 88 ALA A N 1
ATOM 721 C CA . ALA A 1 88 ? 4.827 -3.385 -14.139 1.00 81.88 88 ALA A CA 1
ATOM 722 C C . ALA A 1 88 ? 5.876 -2.279 -14.340 1.00 81.88 88 ALA A C 1
ATOM 724 O O . ALA A 1 88 ? 6.533 -2.254 -15.376 1.00 81.88 88 ALA A O 1
ATOM 725 N N . GLY A 1 89 ? 6.076 -1.396 -13.353 1.00 80.69 89 GLY A N 1
ATOM 726 C CA . GLY A 1 89 ? 7.123 -0.369 -13.382 1.00 80.69 89 GLY A CA 1
ATOM 727 C C . GLY A 1 89 ? 8.528 -0.971 -13.442 1.00 80.69 89 GLY A C 1
ATOM 728 O O . GLY A 1 89 ? 9.321 -0.600 -14.305 1.00 80.69 89 GLY A O 1
ATOM 729 N N . ILE A 1 90 ? 8.810 -1.965 -12.591 1.00 80.06 90 ILE A N 1
ATOM 730 C CA . ILE A 1 90 ? 10.077 -2.711 -12.626 1.00 80.06 90 ILE A CA 1
ATOM 731 C C . ILE A 1 90 ? 10.226 -3.447 -13.959 1.00 80.06 90 ILE A C 1
ATOM 733 O O . ILE A 1 90 ? 11.276 -3.356 -14.588 1.00 80.06 90 ILE A O 1
ATOM 737 N N . PHE A 1 91 ? 9.182 -4.149 -14.410 1.00 82.94 91 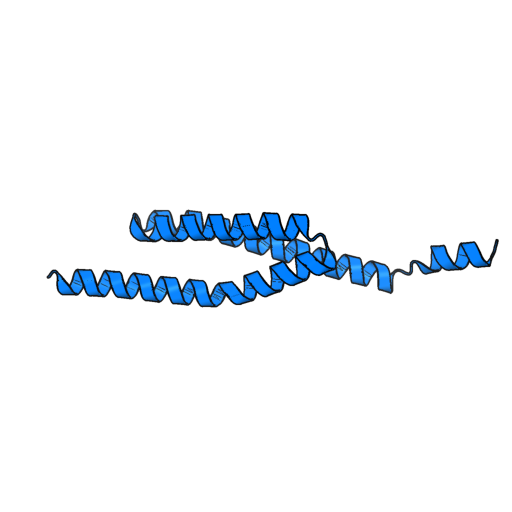PHE A N 1
ATOM 738 C CA . PHE A 1 91 ? 9.207 -4.886 -15.669 1.00 82.94 91 PHE A CA 1
ATOM 739 C C . PHE A 1 91 ? 9.499 -3.963 -16.851 1.00 82.94 91 PHE A C 1
ATOM 741 O O . PHE A 1 91 ? 10.392 -4.272 -17.625 1.00 82.94 91 PHE A O 1
ATOM 748 N N . ASN A 1 92 ? 8.834 -2.808 -16.950 1.00 77.62 92 ASN A N 1
ATOM 749 C CA . ASN A 1 92 ? 9.090 -1.819 -17.999 1.00 77.62 92 ASN A CA 1
ATOM 750 C C . ASN A 1 92 ? 10.501 -1.231 -17.917 1.00 77.62 92 ASN A C 1
ATOM 752 O O . ASN A 1 92 ? 11.137 -1.058 -18.952 1.00 77.62 92 ASN A O 1
ATOM 756 N N . SER A 1 93 ? 11.007 -0.947 -16.713 1.00 74.81 93 SER A N 1
ATOM 757 C CA . SER A 1 93 ? 12.375 -0.450 -16.527 1.00 74.81 93 SER A CA 1
ATOM 758 C C . SER A 1 93 ? 13.412 -1.482 -16.972 1.00 74.81 93 SER A C 1
ATOM 760 O O . SER A 1 93 ? 14.337 -1.146 -17.707 1.00 74.81 93 SER A O 1
ATOM 762 N N . LEU A 1 94 ? 13.231 -2.746 -16.576 1.00 76.62 94 LEU A N 1
AT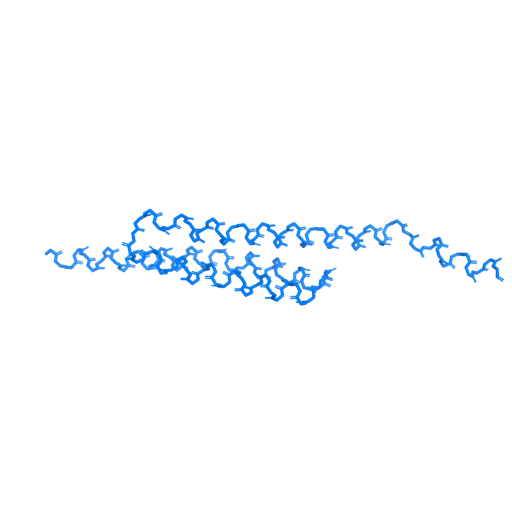OM 763 C CA . LEU A 1 94 ? 14.083 -3.854 -16.999 1.00 76.62 94 LEU A CA 1
ATOM 764 C C . LEU A 1 94 ? 13.966 -4.104 -18.499 1.00 76.62 94 LEU A C 1
ATOM 766 O O . LEU A 1 94 ? 14.986 -4.284 -19.148 1.00 76.62 94 LEU A O 1
ATOM 770 N N . MET A 1 95 ? 12.755 -4.074 -19.065 1.00 71.75 95 MET A N 1
ATOM 771 C CA . MET A 1 95 ? 12.541 -4.211 -20.505 1.00 71.75 95 MET A CA 1
ATOM 772 C C . MET A 1 95 ? 13.249 -3.093 -21.263 1.00 71.75 95 MET A C 1
ATOM 774 O O . MET A 1 95 ? 13.915 -3.374 -22.241 1.00 71.75 95 MET A O 1
ATOM 778 N N . ASN A 1 96 ? 13.153 -1.841 -20.819 1.00 68.94 96 ASN A N 1
ATOM 779 C CA . ASN A 1 96 ? 13.821 -0.716 -21.471 1.00 68.94 96 ASN A CA 1
ATOM 780 C C . ASN A 1 96 ? 15.356 -0.840 -21.431 1.00 68.94 96 ASN A C 1
ATOM 782 O O . ASN A 1 96 ? 16.032 -0.437 -22.376 1.00 68.94 96 ASN A O 1
ATOM 786 N N . GLU A 1 97 ? 15.901 -1.417 -20.358 1.00 69.12 97 GLU A N 1
ATOM 787 C CA . GLU A 1 97 ? 17.337 -1.672 -20.223 1.00 69.12 97 GLU A CA 1
ATOM 788 C C . GLU A 1 97 ? 17.804 -2.912 -21.012 1.00 69.12 97 GLU A C 1
ATOM 790 O O . GLU A 1 97 ? 18.867 -2.872 -21.626 1.00 69.12 97 GLU A O 1
ATOM 795 N N . TYR A 1 98 ? 17.000 -3.984 -21.077 1.00 66.38 98 TYR A N 1
ATOM 796 C CA . TYR A 1 98 ? 17.325 -5.232 -21.792 1.00 66.38 98 TYR A CA 1
ATOM 797 C C . TYR A 1 98 ? 16.969 -5.228 -23.292 1.00 66.38 98 TYR A C 1
ATOM 799 O O . TYR A 1 98 ? 17.682 -5.848 -24.077 1.00 66.38 98 TYR A O 1
ATOM 807 N N . LEU A 1 99 ? 15.878 -4.569 -23.707 1.00 57.69 99 LEU A N 1
ATOM 808 C CA . LEU A 1 99 ? 15.419 -4.455 -25.108 1.00 57.69 99 LEU A CA 1
ATOM 809 C C . LEU A 1 99 ? 15.998 -3.247 -25.851 1.00 57.69 99 LEU A C 1
ATOM 811 O O . LEU A 1 99 ? 15.555 -2.935 -26.952 1.00 57.69 99 LEU A O 1
ATOM 815 N N . ASP A 1 100 ? 17.038 -2.624 -25.308 1.00 57.62 100 ASP A N 1
ATOM 816 C CA . ASP A 1 100 ? 17.986 -1.881 -26.123 1.00 57.62 100 ASP A CA 1
ATOM 817 C C . ASP A 1 100 ? 17.374 -0.713 -26.925 1.00 57.62 100 ASP A C 1
ATOM 819 O O . ASP A 1 100 ? 17.302 -0.703 -28.158 1.00 57.62 100 ASP A O 1
ATOM 823 N N . VAL A 1 101 ? 17.132 0.404 -26.236 1.00 53.38 101 VAL A N 1
ATOM 824 C CA . VAL A 1 101 ? 17.194 1.728 -26.882 1.00 53.38 101 VAL A CA 1
ATOM 825 C C . VAL A 1 101 ? 18.638 2.049 -27.368 1.00 53.38 101 VAL A C 1
ATOM 827 O O . VAL A 1 101 ? 18.998 3.220 -27.485 1.00 53.38 101 VAL A O 1
ATOM 830 N N . ASN A 1 102 ? 19.504 1.067 -27.692 1.00 50.75 102 ASN A N 1
ATOM 831 C CA . ASN A 1 102 ? 20.609 1.290 -28.639 1.00 50.75 102 ASN A CA 1
ATOM 832 C C . ASN A 1 102 ? 20.208 1.120 -30.099 1.00 50.75 102 ASN A C 1
ATOM 834 O O . ASN A 1 102 ? 21.014 1.498 -30.946 1.00 50.75 102 ASN A O 1
ATOM 838 N N . ILE A 1 103 ? 18.990 0.701 -30.450 1.00 55.84 103 ILE A N 1
ATOM 839 C CA . ILE A 1 103 ? 18.528 0.949 -31.825 1.00 55.84 103 ILE A CA 1
ATOM 840 C C . ILE A 1 103 ? 18.476 2.464 -32.074 1.00 55.84 103 ILE A C 1
ATOM 842 O O . ILE A 1 103 ? 19.126 2.952 -32.995 1.00 55.84 103 ILE A O 1
ATOM 846 N N . GLY A 1 104 ? 17.871 3.248 -31.175 1.00 54.59 104 GLY A N 1
ATOM 847 C CA . GLY A 1 104 ? 17.834 4.713 -31.306 1.00 54.59 104 GLY A CA 1
ATOM 848 C C . GLY A 1 104 ? 19.217 5.382 -31.282 1.00 54.59 104 GLY A C 1
ATOM 849 O O . GLY A 1 104 ? 19.489 6.272 -32.087 1.00 54.59 104 GLY A O 1
ATOM 850 N N . LYS A 1 105 ? 20.128 4.928 -30.407 1.00 51.06 105 LYS A N 1
ATOM 851 C CA . LYS A 1 105 ? 21.484 5.506 -30.307 1.00 51.06 105 LYS A CA 1
ATOM 852 C C . LYS A 1 105 ? 22.444 5.048 -31.413 1.00 51.06 105 LYS A C 1
ATOM 854 O O . LYS A 1 105 ? 23.375 5.788 -31.723 1.00 51.06 105 LYS A O 1
ATOM 859 N N . ARG A 1 106 ? 22.235 3.881 -32.041 1.00 51.88 106 ARG A N 1
ATOM 860 C CA . ARG A 1 106 ? 23.007 3.466 -33.230 1.00 51.88 106 ARG A CA 1
ATOM 861 C C . ARG A 1 106 ? 22.581 4.214 -34.487 1.00 51.88 106 ARG A C 1
ATOM 863 O O . ARG A 1 106 ? 23.454 4.547 -35.279 1.00 51.88 106 ARG A O 1
ATOM 870 N N . PHE A 1 107 ? 21.296 4.530 -34.653 1.00 56.31 107 PHE A N 1
ATOM 871 C CA . PHE A 1 107 ? 20.822 5.241 -35.847 1.00 56.31 107 PHE A CA 1
ATOM 872 C C . PHE A 1 107 ? 21.363 6.676 -35.949 1.00 56.31 107 PHE A C 1
ATOM 874 O O . PHE A 1 107 ? 21.768 7.081 -37.031 1.00 56.31 107 PHE A O 1
ATOM 881 N N . HIS A 1 108 ? 21.496 7.407 -34.836 1.00 54.88 108 HIS A N 1
ATOM 882 C CA . HIS A 1 108 ? 22.082 8.762 -34.840 1.00 54.88 108 HIS A CA 1
ATOM 883 C C . HIS A 1 108 ? 23.622 8.776 -34.986 1.00 54.88 108 HIS A C 1
ATOM 885 O O . HIS A 1 108 ? 24.238 9.832 -35.079 1.00 54.88 108 HIS A O 1
ATOM 891 N N . LYS A 1 109 ? 24.286 7.614 -34.946 1.00 54.94 109 LYS A N 1
ATOM 892 C CA . LYS A 1 109 ? 25.746 7.516 -35.138 1.00 54.94 109 LYS A CA 1
ATOM 893 C C . LYS A 1 109 ? 26.132 7.023 -36.536 1.00 54.94 109 LYS A C 1
ATOM 895 O O . LYS A 1 109 ? 27.315 6.978 -36.854 1.00 54.94 109 LYS A O 1
ATOM 900 N N . LEU A 1 110 ? 25.143 6.607 -37.325 1.00 56.88 110 LEU A N 1
ATOM 901 C CA . LEU A 1 110 ? 25.285 6.053 -38.674 1.00 56.88 110 LEU A CA 1
ATOM 902 C C . LEU A 1 110 ? 24.743 6.987 -39.766 1.00 56.88 110 LEU A C 1
ATOM 904 O O . LEU A 1 110 ? 24.976 6.714 -40.941 1.00 56.88 110 LEU A O 1
ATOM 908 N N . PHE A 1 111 ? 24.052 8.060 -39.381 1.00 47.97 111 PHE A N 1
ATOM 909 C CA . PHE A 1 111 ? 23.603 9.154 -40.240 1.00 47.97 111 PHE A CA 1
ATOM 910 C C . PHE A 1 111 ? 24.170 10.465 -39.694 1.00 47.97 111 PHE A C 1
ATOM 912 O O . PHE A 1 111 ? 24.534 11.332 -40.515 1.00 47.97 111 PHE A O 1
#

Radius of gyration: 21.47 Å; Cα contacts (8 Å, |Δi|>4): 59; chains: 1; bounding box: 46×21×74 Å

Nearest PDB structures (foldseek):
  6ssr-assembly1_A  TM=9.372E-01  e=2.039E-07  Homo sapiens
  6sss-assembly1_C  TM=9.346E-01  e=3.653E-07  Homo sapiens
  6ssu-assembly1_B  TM=9.282E-01  e=7.357E-07  Homo sapiens
  3leo-assembly1_A  TM=8.604E-01  e=2.582E-05  Homo sapiens
  4nta-assembly1_A  TM=8.064E-01  e=1.441E-05  Mus musculus

Mean predicted aligned error: 10.89 Å

Solvent-accessible surface area (backbone atoms only — not comparable to full-atom values): 5864 Å² total; per-residue (Å²): 119,65,65,67,52,50,55,53,53,52,53,51,51,53,53,51,50,52,58,49,61,66,49,46,59,57,50,51,56,33,43,51,47,18,30,76,53,64,38,53,68,61,29,51,53,51,51,51,52,34,52,51,24,48,53,50,21,55,58,21,62,76,75,38,85,76,44,35,53,63,22,47,52,50,31,48,51,46,50,48,53,39,43,52,49,21,52,50,19,50,49,52,52,51,44,55,67,72,69,42,70,52,60,67,59,49,54,72,74,77,109

Secondary structure (DSSP, 8-state):
-HHHHHHHHHHHHHHHHHHHHHHHHHHHHHHHHHHHHT-HHHHHHHHHHHHHHHHHHHHHHHH-STHHHHHHHHHHHHHHHHHHHHHHHHHHHHHHHHTTTHHHHHHTTT-

InterPro domains:
  IPR001129 Membrane-associated, eicosanoid/glutathione metabolism (MAPEG) protein [PF01124] (17-87)
  IPR001446 5-lipoxygenase-activating protein [PR00488] (8-27)
  IPR001446 5-lipoxygenase-activating protein [PR00488] (28-47)
  IPR001446 5-lipoxygenase-activating protein [PR00488] (48-66)
  IPR001446 5-lipoxygenase-activating protein [PR00488] (67-88)
  IPR023352 Membrane associated eicosanoid/glutathione metabolism-like domain superfamily [G3DSA:1.20.120.550] (4-110)
  IPR023352 Membrane associated eicosanoid/glutathione metabolism-like domain superfamily [SSF161084] (17-99)
  IPR050997 Membrane-associated proteins in eicosanoid and glutathione metabolism [PTHR10250] (18-100)

Foldseek 3Di:
DVVVVVVVVVVLVVVLVVVCVVCVVLLVVLLVLLVVQPNVVVSVVLVVQLVVLSVQLVVLSVPDPVSNVRSVVSNVVSSVVSNVSSVVSVVVVVCPVVVDPVVVVVVVVVD

Organism: Callipepla squamata (NCBI:txid9009)

pLDDT: mean 73.62, std 10.28, range [47.97, 86.5]